Protein AF-A0A4Y2A6Y0-F1 (afdb_monomer)

Foldseek 3Di:
DVCVVCVVVVHDDDDDPPDPLLVQLVVQQVVQVVDVAGEAEEQDPVNVVSNVVPHDPPGRYYYHYPPDDDDPPPDDPPPDPPPDDD

Structure (mmCIF, N/CA/C/O backbone):
data_AF-A0A4Y2A6Y0-F1
#
_entry.id   AF-A0A4Y2A6Y0-F1
#
loop_
_atom_site.group_PDB
_atom_site.id
_atom_site.type_symbol
_atom_site.label_atom_id
_atom_site.label_alt_id
_atom_site.label_comp_id
_atom_site.label_asym_id
_atom_site.label_entity_id
_atom_site.label_seq_id
_atom_site.pdbx_PDB_ins_code
_atom_site.Cartn_x
_atom_site.Cartn_y
_atom_site.Cartn_z
_atom_site.occupancy
_atom_site.B_iso_or_equiv
_atom_site.auth_seq_id
_atom_site.auth_comp_id
_atom_site.auth_asym_id
_atom_site.auth_atom_id
_atom_site.pdbx_PDB_model_num
ATOM 1 N N . MET A 1 1 ? -6.470 20.350 11.288 1.00 86.38 1 MET A N 1
ATOM 2 C CA . MET A 1 1 ? -5.496 19.551 10.511 1.00 86.38 1 MET A CA 1
ATOM 3 C C . MET A 1 1 ? -6.100 18.193 10.201 1.00 86.38 1 MET A C 1
ATOM 5 O O . MET A 1 1 ? -6.835 17.686 11.040 1.00 86.38 1 MET A O 1
ATOM 9 N N . LEU A 1 2 ? -5.828 17.635 9.018 1.00 91.44 2 LEU A N 1
ATOM 10 C CA . LEU A 1 2 ? -6.401 16.359 8.568 1.00 91.44 2 LEU A CA 1
ATOM 11 C C . LEU A 1 2 ? -6.048 15.198 9.509 1.00 91.44 2 LEU A C 1
ATOM 13 O O . LEU A 1 2 ? -6.935 14.453 9.901 1.00 91.44 2 LEU A O 1
ATOM 17 N N . ILE A 1 3 ? -4.791 15.136 9.956 1.00 93.44 3 ILE A N 1
ATOM 18 C CA . ILE A 1 3 ? -4.281 14.105 10.876 1.00 93.44 3 ILE A CA 1
ATOM 19 C C . ILE A 1 3 ? -5.144 14.000 12.139 1.00 93.44 3 ILE A C 1
ATOM 21 O O . ILE A 1 3 ? -5.549 12.910 12.522 1.00 93.44 3 ILE A O 1
ATOM 25 N N . LYS A 1 4 ? -5.489 15.143 12.748 1.00 94.38 4 LYS A N 1
ATOM 26 C CA . LYS A 1 4 ? -6.326 15.176 13.953 1.00 94.38 4 LYS A CA 1
ATOM 27 C C . LYS A 1 4 ? -7.729 14.621 13.689 1.00 94.38 4 LYS A C 1
ATOM 29 O O . LYS A 1 4 ? -8.205 13.810 14.461 1.00 94.38 4 LYS A O 1
ATOM 34 N N . LYS A 1 5 ? -8.351 15.002 12.566 1.00 96.25 5 LYS A N 1
ATOM 35 C CA . LYS A 1 5 ? -9.693 14.517 12.202 1.00 96.25 5 LYS A CA 1
ATOM 36 C C . LYS A 1 5 ? -9.726 13.006 11.963 1.00 96.25 5 LYS A C 1
ATOM 38 O O . LYS A 1 5 ? -10.705 12.370 12.309 1.00 96.25 5 LYS A O 1
ATOM 43 N N . LEU A 1 6 ? -8.679 12.448 11.358 1.00 95.25 6 LEU A N 1
ATOM 44 C CA . LEU A 1 6 ? -8.573 11.005 11.132 1.00 95.25 6 LEU A CA 1
ATOM 45 C C . LEU A 1 6 ? -8.373 10.253 12.455 1.00 95.25 6 LEU A C 1
ATOM 47 O O . LEU A 1 6 ? -9.045 9.256 12.695 1.00 95.25 6 LEU A O 1
ATOM 51 N N . ALA A 1 7 ? -7.520 10.777 13.339 1.00 94.50 7 ALA A N 1
ATOM 52 C CA . ALA A 1 7 ? -7.326 10.209 14.669 1.00 94.50 7 ALA A CA 1
ATOM 53 C C . ALA A 1 7 ? -8.615 10.240 15.514 1.00 94.50 7 ALA A C 1
ATOM 55 O O . ALA A 1 7 ? -8.923 9.251 16.174 1.00 94.50 7 ALA A O 1
ATOM 56 N N . ASP A 1 8 ? -9.392 11.330 15.443 1.00 95.94 8 ASP A N 1
ATOM 57 C CA . ASP A 1 8 ? -10.688 11.462 16.129 1.00 95.94 8 ASP A CA 1
ATOM 58 C C . ASP A 1 8 ? -11.717 10.406 15.646 1.00 95.94 8 ASP A C 1
ATOM 60 O O . ASP A 1 8 ? -12.607 10.016 16.397 1.00 95.94 8 ASP A O 1
ATOM 64 N N . GLU A 1 9 ? -11.566 9.897 14.418 1.00 97.12 9 GLU A N 1
ATOM 65 C CA . GLU A 1 9 ? -12.380 8.820 13.823 1.00 97.12 9 GLU A CA 1
ATOM 66 C C . GLU A 1 9 ? -11.781 7.413 14.054 1.00 97.12 9 GLU A C 1
ATOM 68 O O . GLU A 1 9 ? -12.210 6.439 13.436 1.00 97.12 9 GLU A O 1
ATOM 73 N N . ASN A 1 10 ? -10.787 7.278 14.941 1.00 95.62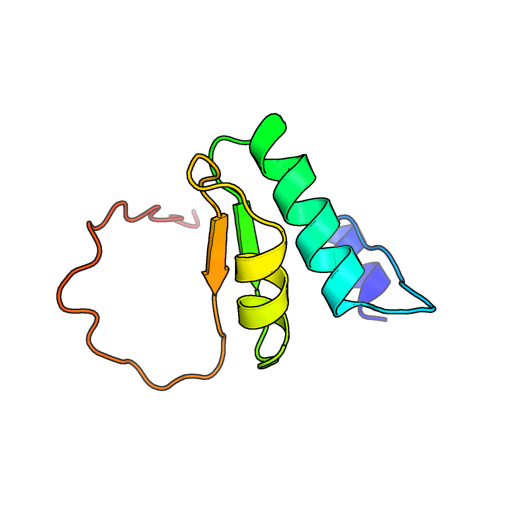 10 ASN A N 1
ATOM 74 C CA . ASN A 1 10 ? -10.032 6.041 15.208 1.00 95.62 10 ASN A CA 1
ATOM 75 C C . ASN A 1 10 ? -9.280 5.479 13.990 1.00 95.62 10 ASN A C 1
ATOM 77 O O . ASN A 1 10 ? -9.008 4.279 13.913 1.00 95.62 10 ASN A O 1
ATOM 81 N N . ILE A 1 11 ? -8.920 6.337 13.038 1.00 94.50 11 ILE A N 1
ATOM 82 C CA . ILE A 1 11 ? -8.079 5.960 11.905 1.00 94.50 11 ILE A CA 1
ATOM 83 C C . ILE A 1 11 ? -6.624 6.194 12.300 1.00 94.50 11 ILE A C 1
ATOM 85 O O . ILE A 1 11 ? -6.228 7.309 12.650 1.00 94.50 11 ILE A O 1
ATOM 89 N N . THR A 1 12 ? -5.808 5.144 12.224 1.00 93.56 12 THR A N 1
ATOM 90 C CA . THR A 1 12 ? -4.363 5.258 12.427 1.00 93.56 12 THR A CA 1
ATOM 91 C C . THR A 1 12 ? -3.751 6.105 11.317 1.00 93.56 12 THR A C 1
ATOM 93 O O . THR A 1 12 ? -3.971 5.849 10.134 1.00 93.56 12 THR A O 1
ATOM 96 N N . VAL A 1 13 ? -2.966 7.109 11.700 1.00 92.19 13 VAL A N 1
ATOM 97 C CA . VAL A 1 13 ? -2.276 7.997 10.763 1.00 92.19 13 VAL A CA 1
ATOM 98 C C . VAL A 1 13 ? -0.780 7.841 10.944 1.00 92.19 13 VAL A C 1
ATOM 100 O O . VAL A 1 13 ? -0.270 7.971 12.054 1.00 92.19 13 VAL A O 1
ATOM 103 N N . GLU A 1 14 ? -0.080 7.634 9.838 1.00 91.31 14 GLU A N 1
ATOM 104 C CA . GLU A 1 14 ? 1.374 7.646 9.793 1.00 91.31 14 GLU A CA 1
ATOM 105 C C . GLU A 1 14 ? 1.839 8.634 8.729 1.00 91.31 14 GLU A C 1
ATOM 107 O O . GLU A 1 14 ? 1.264 8.701 7.643 1.00 91.31 14 GLU A O 1
ATOM 112 N N . GLN A 1 15 ? 2.860 9.423 9.059 1.00 91.00 15 GLN A N 1
ATOM 113 C CA . GLN A 1 15 ? 3.526 10.299 8.103 1.00 91.00 15 GLN A CA 1
ATOM 114 C C . GLN A 1 15 ? 4.809 9.628 7.635 1.00 91.00 15 GLN A C 1
ATOM 116 O O . GLN A 1 15 ? 5.628 9.223 8.457 1.00 91.00 15 GLN A O 1
ATOM 121 N N . VAL A 1 16 ? 4.975 9.552 6.320 1.00 90.38 16 VAL A N 1
ATOM 122 C CA . VAL A 1 16 ? 6.150 8.968 5.677 1.00 90.38 16 VAL A CA 1
ATOM 123 C C . VAL A 1 16 ? 6.995 10.104 5.113 1.00 90.38 16 VAL A C 1
ATOM 125 O O . VAL A 1 16 ? 6.465 10.999 4.457 1.00 90.38 16 VAL A O 1
ATOM 128 N N . VAL A 1 17 ? 8.291 10.101 5.428 1.00 89.31 17 VAL A N 1
ATOM 129 C CA . VAL A 1 17 ? 9.249 11.132 4.980 1.00 89.31 17 VAL A CA 1
ATOM 130 C C . VAL A 1 17 ? 9.925 10.739 3.666 1.00 89.31 17 VAL A C 1
ATOM 132 O O . VAL A 1 17 ? 10.315 11.614 2.900 1.00 89.31 17 VAL A O 1
ATOM 135 N N . GLU A 1 18 ? 10.069 9.437 3.424 1.00 85.75 18 GLU A N 1
ATOM 136 C CA . GLU A 1 18 ? 10.713 8.892 2.229 1.00 85.75 18 GLU A CA 1
ATOM 137 C C . GLU A 1 18 ? 9.680 8.629 1.119 1.00 85.75 18 GLU A C 1
ATOM 139 O O . GLU A 1 18 ? 9.091 9.568 0.590 1.00 85.75 18 GLU A O 1
ATOM 144 N N . ASP A 1 19 ? 9.452 7.363 0.771 1.00 89.00 19 ASP A N 1
ATOM 145 C CA . ASP A 1 19 ? 8.541 6.931 -0.290 1.00 89.00 19 ASP A CA 1
ATOM 146 C C . ASP A 1 19 ? 7.215 6.452 0.320 1.00 89.00 19 ASP A C 1
ATOM 148 O O . ASP A 1 19 ? 7.151 5.431 1.025 1.00 89.00 19 ASP A O 1
ATOM 152 N N . ALA A 1 20 ? 6.149 7.217 0.084 1.00 90.19 20 ALA A N 1
ATOM 153 C CA . ALA A 1 20 ? 4.833 6.900 0.616 1.00 90.19 20 ALA A CA 1
ATOM 154 C C . ALA A 1 20 ? 4.232 5.679 -0.092 1.00 90.19 20 ALA A 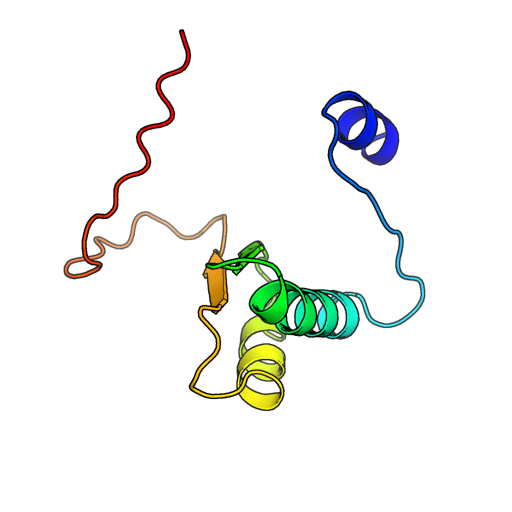C 1
ATOM 156 O O . ALA A 1 20 ? 3.630 4.827 0.563 1.00 90.19 20 ALA A O 1
ATOM 157 N N . GLU A 1 21 ? 4.421 5.559 -1.402 1.00 90.81 21 GLU A N 1
ATOM 158 C CA . GLU A 1 21 ? 3.872 4.513 -2.250 1.00 90.81 21 GLU A CA 1
ATOM 159 C C . GLU A 1 21 ? 4.424 3.135 -1.857 1.00 90.81 21 GLU A C 1
ATOM 161 O O . GLU A 1 21 ? 3.650 2.206 -1.596 1.00 90.81 21 GLU A O 1
ATOM 166 N N . ALA A 1 22 ? 5.748 3.006 -1.724 1.00 89.81 22 ALA A N 1
ATOM 167 C CA . ALA A 1 22 ? 6.393 1.764 -1.292 1.00 89.81 22 ALA A CA 1
ATOM 168 C C . ALA A 1 22 ? 6.002 1.373 0.143 1.00 89.81 22 ALA A C 1
ATOM 170 O O . ALA A 1 22 ? 5.762 0.193 0.434 1.00 89.81 22 ALA A O 1
ATOM 171 N N . THR A 1 23 ? 5.881 2.361 1.035 1.00 92.94 23 THR A N 1
ATOM 172 C CA . THR A 1 23 ? 5.472 2.138 2.429 1.00 92.94 23 THR A CA 1
ATOM 173 C C . THR A 1 23 ? 4.024 1.650 2.514 1.00 92.94 23 THR A C 1
ATOM 175 O O . THR A 1 23 ? 3.726 0.709 3.255 1.00 92.94 23 THR A O 1
ATOM 178 N N . ILE A 1 24 ? 3.120 2.232 1.718 1.00 93.12 24 ILE A N 1
ATOM 179 C CA . ILE A 1 24 ? 1.710 1.826 1.648 1.00 93.12 24 ILE A CA 1
ATOM 180 C C . ILE A 1 24 ? 1.585 0.378 1.168 1.00 93.12 24 ILE A C 1
ATOM 182 O O . ILE A 1 24 ? 0.873 -0.412 1.793 1.00 93.12 24 ILE A O 1
ATOM 186 N N . VAL A 1 25 ? 2.281 0.007 0.088 1.00 91.69 25 VAL A N 1
ATOM 187 C CA . VAL A 1 25 ? 2.212 -1.360 -0.450 1.00 91.69 25 VAL A CA 1
ATOM 188 C C . VAL A 1 25 ? 2.812 -2.370 0.525 1.00 91.69 25 VAL A C 1
ATOM 190 O O . VAL A 1 25 ? 2.199 -3.410 0.767 1.00 91.69 25 VAL A O 1
ATOM 193 N N . SER A 1 26 ? 3.959 -2.061 1.133 1.00 91.62 26 SER A N 1
ATOM 194 C CA . SER A 1 26 ? 4.605 -2.958 2.101 1.00 91.62 26 SER A CA 1
ATOM 195 C C . SER A 1 26 ? 3.684 -3.254 3.284 1.00 91.62 26 SER A C 1
ATOM 197 O O . SER A 1 26 ? 3.448 -4.416 3.616 1.00 91.62 26 SER A O 1
ATOM 199 N N . LYS A 1 27 ? 3.053 -2.219 3.850 1.00 92.12 27 LYS A N 1
ATOM 200 C CA . LYS A 1 27 ? 2.067 -2.389 4.924 1.00 92.12 27 LYS A CA 1
ATOM 201 C C . LYS A 1 27 ? 0.842 -3.170 4.500 1.00 92.12 27 LYS A C 1
ATOM 203 O O . LYS A 1 27 ? 0.300 -3.939 5.289 1.00 92.12 27 LYS A O 1
ATOM 208 N N . ALA A 1 28 ? 0.388 -2.979 3.268 1.00 91.56 28 ALA A N 1
ATOM 209 C CA . ALA A 1 28 ? -0.753 -3.720 2.772 1.00 91.56 28 ALA A CA 1
ATOM 210 C C . ALA A 1 28 ? -0.439 -5.221 2.656 1.00 91.56 28 ALA A C 1
ATOM 212 O O . ALA A 1 28 ? -1.261 -6.042 3.053 1.00 91.56 28 ALA A O 1
ATOM 213 N N . VAL A 1 29 ? 0.762 -5.574 2.184 1.00 90.31 29 VAL A N 1
ATOM 214 C CA . VAL A 1 29 ? 1.250 -6.963 2.106 1.00 90.31 29 VAL A CA 1
ATOM 215 C C . VAL A 1 29 ? 1.451 -7.578 3.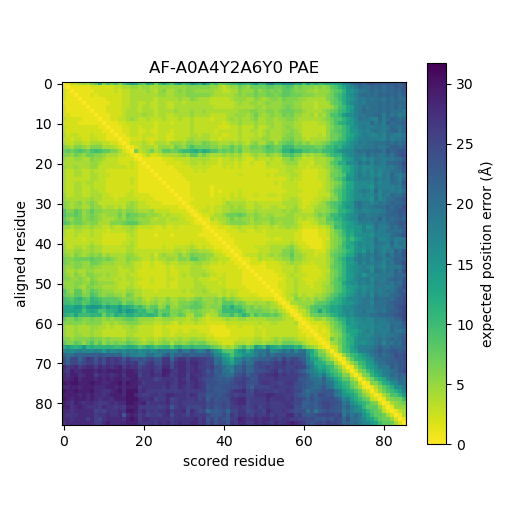494 1.00 90.31 29 VAL A C 1
ATOM 217 O O . VAL A 1 29 ? 1.164 -8.753 3.700 1.00 90.31 29 VAL A O 1
ATOM 220 N N . GLU A 1 30 ? 1.917 -6.813 4.479 1.00 90.56 30 GLU A N 1
ATOM 221 C CA . GLU A 1 30 ? 1.956 -7.285 5.869 1.00 90.56 30 GLU A CA 1
ATOM 222 C C . GLU A 1 30 ? 0.545 -7.494 6.433 1.00 90.56 30 GLU A C 1
ATOM 224 O O . GLU A 1 30 ? 0.278 -8.493 7.106 1.00 90.56 30 GLU A O 1
ATOM 229 N N . GLY A 1 31 ? -0.376 -6.588 6.100 1.00 88.56 31 GLY A N 1
ATOM 230 C CA . GLY A 1 31 ? -1.775 -6.641 6.500 1.00 88.56 31 GLY A CA 1
ATOM 231 C C . GLY A 1 31 ? -2.508 -7.879 5.987 1.00 88.56 31 GLY A C 1
ATOM 232 O O . GLY A 1 31 ? -3.362 -8.396 6.699 1.00 88.56 31 GLY A O 1
ATOM 233 N N . THR A 1 32 ? -2.151 -8.430 4.820 1.00 88.12 32 THR A N 1
ATOM 234 C CA . THR A 1 32 ? -2.788 -9.666 4.316 1.00 88.12 32 THR A CA 1
ATOM 235 C C . THR A 1 32 ? -2.471 -10.897 5.159 1.00 88.12 32 THR A C 1
ATOM 237 O O . THR A 1 32 ? -3.155 -11.909 5.043 1.00 88.12 32 THR A O 1
ATOM 240 N N . ARG A 1 33 ? -1.460 -10.834 6.035 1.00 86.38 33 ARG A N 1
ATOM 241 C CA . ARG A 1 33 ? -1.181 -11.896 7.015 1.00 86.38 33 ARG A CA 1
ATOM 242 C C . ARG A 1 33 ? -2.077 -11.810 8.249 1.00 86.38 33 ARG A C 1
ATOM 244 O O . ARG A 1 33 ? -2.189 -12.789 8.979 1.00 86.38 33 ARG A O 1
ATOM 251 N N . GL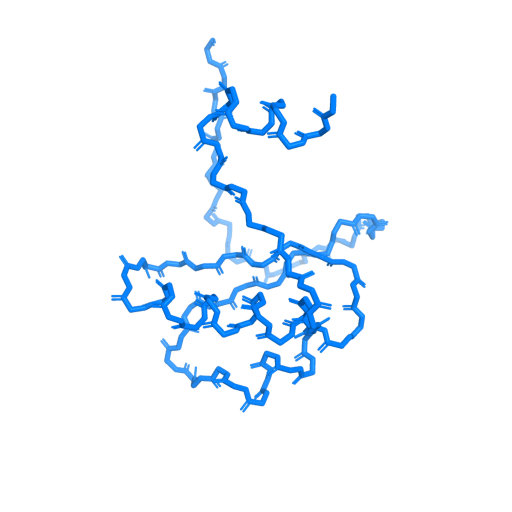N A 1 34 ? -2.648 -10.636 8.510 1.00 87.31 34 GLN A N 1
ATOM 252 C CA . GLN A 1 34 ? -3.427 -10.334 9.715 1.00 87.31 34 GLN A CA 1
ATOM 253 C C . GLN A 1 34 ? -4.921 -10.148 9.421 1.00 87.31 34 GLN A C 1
ATOM 255 O O . GLN A 1 34 ? -5.739 -10.241 10.333 1.00 87.31 34 GLN A O 1
ATOM 260 N N . CYS A 1 35 ? -5.273 -9.901 8.160 1.00 87.75 35 CYS A N 1
ATOM 261 C CA . CYS A 1 35 ? -6.619 -9.603 7.697 1.00 87.75 35 CYS A CA 1
ATOM 262 C C . CYS A 1 35 ? -6.969 -10.481 6.494 1.00 87.75 35 CYS A C 1
ATOM 264 O O . CYS A 1 35 ? -6.137 -10.690 5.613 1.00 87.75 35 CYS A O 1
ATOM 266 N N . ASP A 1 36 ? -8.234 -10.893 6.398 1.00 87.12 36 ASP A N 1
ATOM 267 C CA . ASP A 1 36 ? -8.737 -11.678 5.260 1.00 87.12 36 ASP A CA 1
ATOM 268 C C . ASP A 1 36 ? -8.679 -10.909 3.930 1.00 87.12 36 ASP A C 1
ATOM 270 O O . ASP A 1 36 ? -8.687 -11.498 2.854 1.00 87.12 36 ASP A O 1
ATOM 274 N N . CYS A 1 37 ? -8.677 -9.576 3.989 1.00 88.50 37 CYS A N 1
ATOM 275 C CA . CYS A 1 37 ? -8.692 -8.703 2.825 1.00 88.50 37 CYS A CA 1
ATOM 276 C C . CYS A 1 37 ? -8.064 -7.353 3.173 1.00 88.50 37 CYS A C 1
ATOM 278 O O . CYS A 1 37 ? -8.346 -6.785 4.231 1.00 88.50 37 CYS A O 1
ATOM 280 N N . VAL A 1 38 ? -7.252 -6.820 2.259 1.00 91.44 38 VAL A N 1
ATOM 281 C CA . VAL A 1 38 ? -6.660 -5.486 2.379 1.00 91.44 38 VAL A CA 1
ATOM 282 C C . VAL A 1 38 ? -7.008 -4.646 1.157 1.00 91.44 38 VAL A C 1
ATOM 284 O O . VAL A 1 38 ? -6.906 -5.101 0.017 1.00 91.44 38 VAL A O 1
ATOM 287 N N . ILE A 1 39 ? -7.409 -3.396 1.399 1.00 92.25 39 ILE A N 1
ATOM 288 C CA . ILE A 1 39 ? -7.778 -2.438 0.356 1.00 92.25 39 ILE A CA 1
ATOM 289 C C . ILE A 1 39 ? -6.835 -1.238 0.433 1.00 92.25 39 ILE A C 1
ATOM 291 O O . ILE A 1 39 ? -6.826 -0.513 1.425 1.00 92.25 39 ILE A O 1
ATOM 295 N N . ILE A 1 40 ? -6.079 -1.010 -0.637 1.00 92.31 40 ILE A N 1
ATOM 296 C CA . ILE A 1 40 ? -5.294 0.207 -0.848 1.00 92.31 40 ILE A CA 1
ATOM 297 C C . ILE A 1 40 ? -6.180 1.210 -1.584 1.00 92.31 40 ILE A C 1
ATOM 299 O O . ILE A 1 40 ? -6.771 0.876 -2.609 1.00 92.31 40 ILE A O 1
ATOM 303 N N . VAL A 1 41 ? -6.267 2.443 -1.089 1.00 91.69 41 VAL A N 1
ATOM 304 C CA . VAL A 1 41 ? -7.022 3.522 -1.741 1.00 91.69 41 VAL A CA 1
ATOM 305 C C . VAL A 1 41 ? -6.044 4.582 -2.234 1.00 91.69 41 VAL A C 1
ATOM 307 O O . VAL A 1 41 ? -5.335 5.172 -1.427 1.00 91.69 41 VAL A O 1
ATOM 310 N N . GLY A 1 42 ? -6.017 4.841 -3.540 1.00 90.88 42 GLY A N 1
ATOM 311 C CA . GLY A 1 42 ? -5.094 5.816 -4.126 1.00 90.88 42 GLY A CA 1
ATOM 312 C C . GLY A 1 42 ? -5.291 5.994 -5.627 1.00 90.88 42 GLY A C 1
ATOM 313 O O . GLY A 1 42 ? -5.830 5.115 -6.305 1.00 90.88 42 GLY A O 1
ATOM 314 N N . GLU A 1 43 ? -4.896 7.153 -6.153 1.00 89.31 43 GLU A N 1
ATOM 315 C CA . GLU A 1 43 ? -4.984 7.441 -7.589 1.00 89.31 43 GLU A CA 1
ATOM 316 C C . GLU A 1 43 ? -3.661 7.237 -8.331 1.00 89.31 43 GLU A C 1
ATOM 318 O O . GLU A 1 43 ? -3.669 7.199 -9.566 1.00 89.31 43 GLU A O 1
ATOM 323 N N . ASP A 1 44 ? -2.557 7.057 -7.620 1.00 89.81 44 ASP A N 1
ATOM 324 C CA . ASP A 1 44 ? -1.226 7.025 -8.213 1.00 89.81 44 ASP A CA 1
ATOM 325 C C . ASP A 1 44 ? -1.023 5.799 -9.105 1.00 89.81 44 ASP A C 1
ATOM 327 O O . ASP A 1 44 ? -1.525 4.700 -8.846 1.00 89.81 44 ASP A O 1
ATOM 331 N N . ILE A 1 45 ? -0.330 6.013 -10.223 1.00 87.38 45 ILE A N 1
ATOM 332 C CA . ILE A 1 45 ? -0.080 4.967 -11.224 1.00 87.38 45 ILE A CA 1
ATOM 333 C C . ILE A 1 45 ? 0.982 3.970 -10.762 1.00 87.38 45 ILE A C 1
ATOM 335 O O . ILE A 1 45 ? 0.976 2.830 -11.221 1.00 87.38 45 ILE A O 1
ATOM 339 N N . ASP A 1 46 ? 1.840 4.387 -9.834 1.00 89.75 46 ASP A N 1
ATOM 340 C CA . ASP A 1 46 ? 2.950 3.587 -9.330 1.00 89.75 46 ASP A CA 1
ATOM 341 C C . ASP A 1 46 ? 2.476 2.545 -8.307 1.00 89.75 46 ASP A C 1
ATOM 343 O O . ASP A 1 46 ? 3.029 1.449 -8.245 1.00 89.75 46 ASP A O 1
ATOM 347 N N . LEU A 1 47 ? 1.372 2.808 -7.592 1.00 90.06 47 LEU A N 1
ATOM 348 C CA . LEU A 1 47 ? 0.779 1.870 -6.629 1.00 90.06 47 LEU A CA 1
ATOM 349 C C . LEU A 1 47 ? 0.494 0.477 -7.224 1.00 90.06 47 LEU A C 1
ATOM 351 O O . LEU A 1 47 ? 0.956 -0.504 -6.644 1.00 90.06 47 LEU A O 1
ATOM 355 N N . PRO A 1 48 ? -0.222 0.320 -8.359 1.00 88.81 48 PRO A N 1
ATOM 356 C CA . PRO A 1 48 ? -0.443 -1.003 -8.944 1.00 88.81 48 PRO A CA 1
ATOM 357 C C . PRO A 1 48 ? 0.834 -1.657 -9.489 1.00 88.81 48 PRO A C 1
ATOM 359 O O . PRO A 1 48 ? 0.923 -2.886 -9.484 1.00 88.81 48 PRO A O 1
ATOM 362 N N . VAL A 1 49 ? 1.824 -0.877 -9.933 1.00 90.56 49 VAL A N 1
ATOM 363 C CA . VAL A 1 49 ? 3.109 -1.413 -10.411 1.00 90.56 49 VAL A CA 1
ATOM 364 C C . VAL A 1 49 ? 3.895 -2.012 -9.244 1.00 90.56 49 VAL A C 1
ATOM 366 O O . VAL A 1 49 ? 4.284 -3.178 -9.299 1.00 90.56 49 VAL A O 1
ATOM 369 N N . ILE A 1 50 ? 4.055 -1.249 -8.160 1.00 90.69 50 ILE A N 1
ATOM 370 C CA . ILE A 1 50 ? 4.741 -1.684 -6.936 1.00 90.69 50 ILE A CA 1
ATOM 371 C C . ILE A 1 50 ? 3.985 -2.852 -6.291 1.00 90.69 50 ILE A C 1
ATOM 373 O O . ILE A 1 50 ? 4.595 -3.831 -5.867 1.00 90.69 50 ILE A O 1
ATOM 377 N N . LEU A 1 51 ? 2.650 -2.800 -6.280 1.00 89.31 51 LEU A N 1
ATOM 378 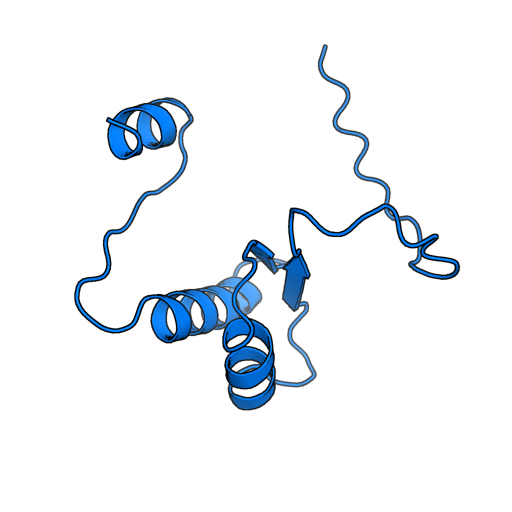C CA . LEU A 1 51 ? 1.817 -3.882 -5.762 1.00 89.31 51 LEU A CA 1
ATOM 379 C C . LEU A 1 51 ? 2.037 -5.192 -6.519 1.00 89.31 51 LEU A C 1
ATOM 381 O O . LEU A 1 51 ? 2.209 -6.227 -5.885 1.00 89.31 51 LEU A O 1
ATOM 385 N N . THR A 1 52 ? 2.084 -5.149 -7.852 1.00 86.88 52 THR A N 1
ATOM 386 C CA . THR A 1 52 ? 2.339 -6.346 -8.674 1.00 86.88 52 THR A CA 1
ATOM 387 C C . THR A 1 52 ? 3.743 -6.909 -8.435 1.00 86.88 52 THR A C 1
ATOM 389 O O . THR A 1 52 ? 3.948 -8.112 -8.549 1.00 86.88 52 THR A O 1
ATOM 392 N N . ALA A 1 53 ? 4.714 -6.062 -8.086 1.00 88.62 53 ALA A N 1
ATOM 393 C CA . ALA A 1 53 ? 6.075 -6.501 -7.792 1.00 88.62 53 ALA A CA 1
ATOM 394 C C . ALA A 1 53 ? 6.229 -7.136 -6.395 1.00 88.62 53 ALA A C 1
ATOM 396 O O . ALA A 1 53 ? 7.087 -7.999 -6.217 1.00 88.62 53 ALA A O 1
ATOM 397 N N . LEU A 1 54 ? 5.437 -6.701 -5.405 1.00 86.56 54 LEU A N 1
ATOM 398 C CA . LEU A 1 54 ? 5.600 -7.095 -3.996 1.00 86.56 54 LEU A CA 1
ATOM 399 C C . LEU A 1 54 ? 4.543 -8.081 -3.481 1.00 86.56 54 LEU A C 1
ATOM 401 O O . LEU A 1 54 ? 4.801 -8.801 -2.514 1.00 86.56 54 LEU A O 1
ATOM 405 N N . ALA A 1 55 ? 3.347 -8.111 -4.070 1.00 84.31 55 ALA A N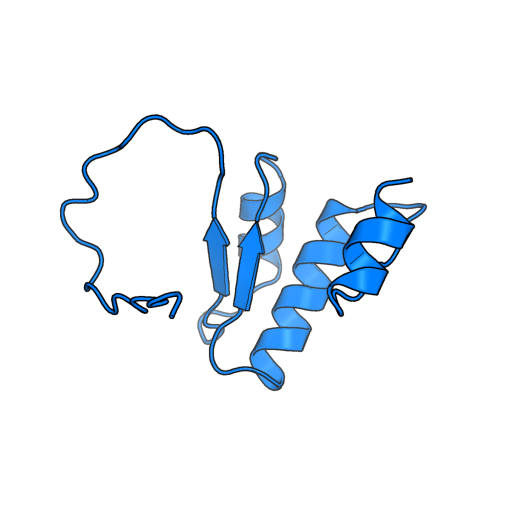 1
ATOM 406 C CA . ALA A 1 55 ? 2.298 -9.033 -3.656 1.00 84.31 55 ALA A CA 1
ATOM 407 C C . ALA A 1 55 ? 2.562 -10.443 -4.201 1.00 84.31 55 ALA A C 1
ATOM 409 O O . ALA A 1 55 ? 2.883 -10.620 -5.372 1.00 84.31 55 ALA A O 1
ATOM 410 N N . SER A 1 56 ? 2.391 -11.458 -3.350 1.00 81.62 56 SER A N 1
ATOM 411 C CA . SER A 1 56 ? 2.340 -12.850 -3.797 1.00 81.62 56 SER A CA 1
ATOM 412 C C . SER A 1 56 ? 0.934 -13.205 -4.286 1.00 81.62 56 SER A C 1
ATOM 414 O O . SER A 1 56 ? -0.052 -12.614 -3.840 1.00 81.62 56 SER A O 1
ATOM 416 N N . ASP A 1 57 ? 0.827 -14.224 -5.140 1.00 77.06 57 ASP A N 1
ATOM 417 C CA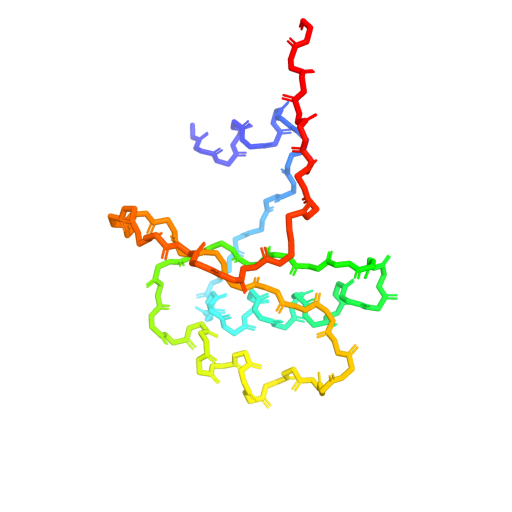 . ASP A 1 57 ? -0.440 -14.654 -5.758 1.00 77.06 57 ASP A CA 1
ATOM 418 C C . ASP A 1 57 ? -1.529 -15.080 -4.751 1.00 77.06 57 ASP A C 1
ATOM 420 O O . ASP A 1 57 ? -2.710 -15.131 -5.086 1.00 77.06 57 ASP A O 1
ATOM 424 N N . ASN A 1 58 ? -1.147 -15.367 -3.502 1.00 77.25 58 ASN A N 1
ATOM 425 C CA . ASN A 1 58 ? -2.061 -15.802 -2.443 1.00 77.25 58 ASN A CA 1
ATOM 426 C C . ASN A 1 58 ? -2.638 -14.640 -1.612 1.00 77.25 58 ASN A C 1
ATOM 428 O O . ASN A 1 58 ? -3.471 -14.873 -0.737 1.00 77.25 58 ASN A O 1
ATOM 432 N N . ASN A 1 59 ? -2.195 -13.401 -1.843 1.00 80.62 59 ASN A N 1
ATOM 433 C CA . ASN A 1 59 ? -2.636 -12.237 -1.080 1.00 80.62 59 ASN A CA 1
ATOM 434 C C . ASN A 1 59 ? -3.957 -11.670 -1.632 1.00 80.62 59 ASN A C 1
ATOM 436 O O . ASN A 1 59 ? -4.029 -11.254 -2.787 1.00 80.62 59 ASN A O 1
ATOM 440 N N . LEU A 1 60 ? -4.991 -11.564 -0.787 1.00 86.19 60 LEU A N 1
ATOM 441 C CA . LEU A 1 60 ? -6.249 -10.882 -1.128 1.00 86.19 60 LEU A CA 1
ATOM 442 C C . LEU A 1 60 ? -6.105 -9.360 -0.975 1.00 86.19 60 LEU A C 1
ATOM 444 O O . LEU A 1 60 ? -6.492 -8.766 0.034 1.00 86.19 60 LEU A O 1
ATOM 448 N N . LEU A 1 61 ? -5.515 -8.741 -1.999 1.00 89.19 61 LEU A N 1
ATOM 449 C CA . LEU A 1 61 ? -5.137 -7.329 -2.030 1.00 89.19 61 LEU A CA 1
ATOM 450 C C . LEU A 1 61 ? -5.870 -6.593 -3.160 1.00 89.19 61 LEU A C 1
ATOM 452 O O . LEU A 1 61 ? -5.800 -6.985 -4.324 1.00 89.19 61 LEU A O 1
ATOM 456 N N . PHE A 1 62 ? -6.575 -5.513 -2.823 1.00 89.81 62 PHE A N 1
ATOM 457 C CA . PHE A 1 62 ? -7.386 -4.744 -3.768 1.00 89.81 62 PHE A CA 1
ATOM 458 C C . PHE A 1 62 ? -6.911 -3.297 -3.851 1.00 89.81 62 PHE A C 1
ATOM 460 O O . PHE A 1 62 ? -6.709 -2.646 -2.830 1.00 89.81 62 PHE A O 1
ATOM 467 N N . LEU A 1 63 ? -6.808 -2.761 -5.068 1.00 90.19 63 LEU A N 1
ATOM 468 C CA . LEU A 1 63 ? -6.568 -1.338 -5.295 1.00 90.19 63 LEU A CA 1
ATOM 469 C C . LEU A 1 63 ? -7.877 -0.635 -5.675 1.00 90.19 63 LEU A C 1
ATOM 471 O O . LEU A 1 63 ? -8.479 -0.921 -6.711 1.00 90.19 63 LEU A O 1
ATOM 475 N N . MET A 1 64 ? -8.300 0.321 -4.853 1.00 91.00 64 MET A N 1
ATOM 476 C CA . MET A 1 64 ? -9.439 1.193 -5.102 1.00 91.00 64 MET A CA 1
ATOM 477 C C . MET A 1 64 ? -8.954 2.568 -5.554 1.00 91.00 64 MET A C 1
ATOM 479 O O . MET A 1 64 ? -8.411 3.342 -4.770 1.00 91.00 64 MET A O 1
ATOM 483 N N . LYS A 1 65 ? -9.221 2.902 -6.817 1.00 88.44 65 LYS A N 1
ATOM 484 C CA . LYS A 1 65 ? -8.936 4.227 -7.366 1.00 88.44 65 LYS A CA 1
ATOM 485 C C . LYS A 1 65 ? -10.156 5.147 -7.226 1.00 88.44 65 LYS A C 1
ATOM 487 O O . LYS A 1 65 ? -11.128 4.948 -7.967 1.00 88.44 65 LYS A O 1
ATOM 492 N N . PRO A 1 66 ? -10.151 6.134 -6.307 1.00 82.56 66 PRO A N 1
ATOM 493 C CA . PRO A 1 66 ? -11.196 7.151 -6.283 1.00 82.56 66 PRO A CA 1
ATOM 494 C C . PRO A 1 66 ? -11.139 7.990 -7.581 1.00 82.56 66 PRO A C 1
ATOM 496 O O . PRO A 1 66 ? -10.194 7.901 -8.358 1.00 82.56 66 PRO A O 1
ATOM 499 N N . GLY A 1 67 ? -12.216 8.696 -7.929 1.00 74.00 67 GLY A N 1
ATOM 500 C CA . GLY A 1 67 ? -12.202 9.662 -9.044 1.00 74.00 67 GLY A CA 1
ATOM 501 C C . GLY A 1 67 ? -12.446 9.131 -10.471 1.00 74.00 67 GLY A C 1
ATOM 502 O O . GLY A 1 67 ? -12.757 9.918 -11.370 1.00 74.00 67 GLY A O 1
ATOM 503 N N . LYS A 1 68 ? -12.410 7.818 -10.734 1.00 64.81 68 LYS A N 1
ATOM 504 C CA . LYS A 1 68 ? -12.799 7.284 -12.059 1.00 64.81 68 LYS A CA 1
ATOM 505 C C . LYS A 1 68 ? -14.329 7.326 -12.229 1.00 64.81 68 LYS A C 1
ATOM 507 O O . LYS A 1 68 ? -15.075 6.875 -11.361 1.00 64.81 68 LYS A O 1
ATOM 512 N N . ARG A 1 69 ? -14.818 7.848 -13.370 1.00 58.50 69 ARG A N 1
ATOM 513 C CA . ARG A 1 69 ? -16.247 7.776 -13.757 1.00 58.50 69 ARG A CA 1
ATOM 514 C C . ARG A 1 69 ? -16.731 6.329 -13.653 1.00 58.50 69 ARG A C 1
ATOM 516 O O . ARG A 1 69 ? -15.962 5.421 -13.945 1.00 58.50 69 ARG A O 1
ATOM 523 N N . LYS A 1 70 ? -18.008 6.145 -13.296 1.00 59.41 70 LYS A N 1
ATOM 524 C CA . LYS A 1 70 ? -18.715 4.858 -13.173 1.00 59.41 70 LYS A CA 1
ATOM 525 C C . LYS A 1 70 ? -18.448 3.967 -14.402 1.00 59.41 70 LYS A C 1
ATOM 527 O O . LYS A 1 70 ? -19.204 3.997 -15.370 1.00 59.41 70 LYS A O 1
ATOM 532 N N . GLN A 1 71 ? -17.373 3.182 -14.391 1.00 52.69 71 GLN A N 1
ATOM 533 C CA . GLN A 1 71 ? -17.253 2.053 -15.297 1.00 52.69 71 GLN A CA 1
ATOM 534 C C . GLN A 1 71 ? -18.297 1.061 -14.814 1.00 52.69 71 GLN A C 1
ATOM 536 O O . GLN A 1 71 ? -18.341 0.717 -13.631 1.00 52.69 71 GLN A O 1
ATOM 541 N N . ARG A 1 72 ? -19.210 0.673 -15.706 1.00 44.34 72 ARG A N 1
ATOM 542 C CA . ARG A 1 72 ? -20.110 -0.442 -15.436 1.00 44.34 72 ARG A CA 1
ATOM 543 C C . ARG A 1 72 ? -19.225 -1.674 -15.281 1.00 44.34 72 ARG A C 1
ATOM 545 O O . ARG A 1 72 ? -18.829 -2.277 -16.268 1.00 44.34 72 ARG A O 1
ATOM 552 N N . LEU A 1 73 ? -18.870 -1.985 -14.04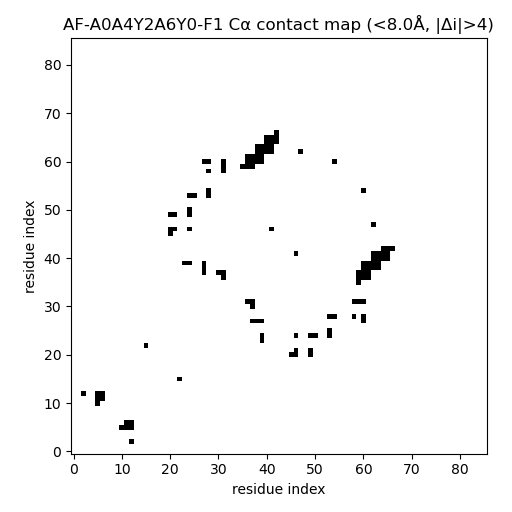1 1.00 48.62 73 LEU A N 1
ATOM 553 C CA . LEU A 1 73 ? -18.233 -3.234 -13.664 1.00 48.62 73 LEU A CA 1
ATOM 554 C C . LEU A 1 73 ? -19.237 -4.345 -13.948 1.00 48.62 73 LEU A C 1
ATOM 556 O O . LEU A 1 73 ? -20.123 -4.611 -13.141 1.00 48.62 73 LEU A O 1
ATOM 560 N N . SER A 1 74 ? -19.156 -4.938 -15.136 1.00 45.72 74 SER A N 1
ATOM 561 C CA . SER A 1 74 ? -20.052 -6.016 -15.545 1.00 45.72 74 SER A CA 1
ATOM 562 C C . SER A 1 74 ? -19.690 -7.372 -14.936 1.00 45.72 74 SER A C 1
ATOM 564 O O . SER A 1 74 ? -20.390 -8.334 -15.219 1.00 45.72 74 SER A O 1
ATOM 566 N N . SER A 1 75 ? -18.665 -7.490 -14.084 1.00 47.03 75 SER A N 1
ATOM 567 C CA . SER A 1 75 ? -18.327 -8.787 -13.475 1.00 47.03 75 SER A CA 1
ATOM 568 C C . SER A 1 75 ? -17.350 -8.702 -12.292 1.00 47.03 75 SER A C 1
ATOM 570 O O . SER A 1 75 ? -16.280 -9.302 -12.333 1.00 47.03 75 SER A O 1
ATOM 572 N N . ILE A 1 76 ? -17.706 -7.996 -11.214 1.00 48.72 76 ILE A N 1
ATOM 573 C CA . ILE A 1 76 ? -17.174 -8.347 -9.881 1.00 48.72 76 ILE A CA 1
ATOM 574 C C . ILE A 1 76 ? -18.281 -9.111 -9.140 1.00 48.72 76 ILE A C 1
ATOM 576 O O . ILE A 1 76 ? -19.419 -8.628 -9.140 1.00 48.72 76 ILE A O 1
ATOM 580 N N . PRO A 1 77 ? -17.998 -10.271 -8.509 1.00 38.91 77 PRO A N 1
ATOM 581 C CA . PRO A 1 77 ? -18.941 -10.921 -7.608 1.00 38.91 77 PRO A CA 1
ATOM 582 C C . PRO A 1 77 ? -19.345 -9.928 -6.519 1.00 38.91 77 PRO A C 1
ATOM 584 O O . PRO A 1 77 ? -18.513 -9.443 -5.756 1.00 38.91 77 PRO A O 1
ATOM 587 N N . GLN A 1 78 ? -20.625 -9.572 -6.478 1.00 45.09 78 GLN A N 1
ATOM 588 C CA . GLN A 1 78 ? -21.151 -8.623 -5.508 1.00 45.09 78 GLN A CA 1
ATOM 589 C C . GLN A 1 78 ? -21.162 -9.236 -4.101 1.00 45.09 78 GLN A C 1
ATOM 591 O O . GLN A 1 78 ? -22.217 -9.620 -3.609 1.00 45.09 78 GLN A O 1
ATOM 596 N N . HIS A 1 79 ? -20.031 -9.245 -3.398 1.00 43.78 79 HIS A N 1
ATOM 597 C CA . HIS A 1 79 ? -20.079 -9.182 -1.938 1.00 43.78 79 HIS A CA 1
ATOM 598 C C . HIS A 1 79 ? -20.254 -7.718 -1.536 1.00 43.78 79 HIS A C 1
ATOM 600 O O . HIS A 1 79 ? -19.325 -6.983 -1.216 1.00 43.78 79 HIS A O 1
ATOM 606 N N . THR A 1 80 ? -21.503 -7.268 -1.647 1.00 40.25 80 THR A N 1
ATOM 607 C CA . THR A 1 80 ? -21.934 -5.956 -1.177 1.00 40.25 80 THR A CA 1
ATOM 608 C C . THR A 1 80 ? -21.930 -5.956 0.349 1.00 40.25 80 THR A C 1
ATOM 610 O O . THR A 1 80 ? -22.884 -6.399 0.982 1.00 40.25 80 THR A O 1
ATOM 613 N N . LEU A 1 81 ? -20.883 -5.406 0.965 1.00 41.66 81 LEU A N 1
ATOM 614 C CA . LEU A 1 81 ? -20.990 -4.913 2.337 1.00 41.66 81 LEU A CA 1
ATOM 615 C C . LEU A 1 81 ? -21.866 -3.657 2.304 1.00 41.66 81 LEU A C 1
ATOM 617 O O . LEU A 1 81 ? -21.400 -2.534 2.118 1.00 41.66 81 LEU A O 1
ATOM 621 N N . LYS A 1 82 ? -23.181 -3.858 2.430 1.00 40.69 82 LYS A N 1
ATOM 622 C CA . LYS A 1 82 ? -24.121 -2.780 2.734 1.00 40.69 82 LYS A CA 1
ATOM 623 C C . LYS A 1 82 ? -23.812 -2.290 4.148 1.00 40.69 82 LYS A C 1
ATOM 625 O O . L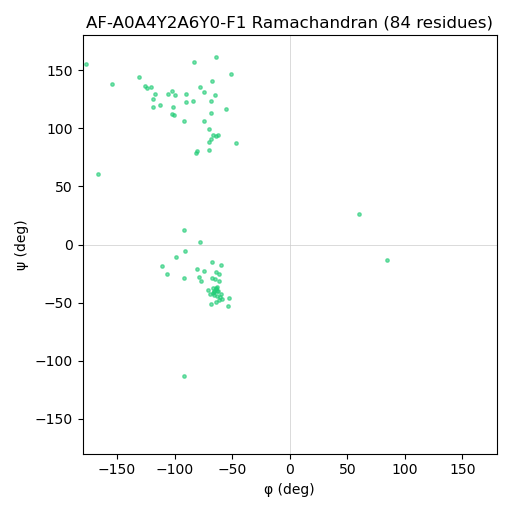YS A 1 82 ? -24.325 -2.835 5.119 1.00 40.69 82 LYS A O 1
ATOM 630 N N . CYS A 1 83 ? -22.989 -1.252 4.263 1.00 38.72 83 CYS A N 1
ATOM 631 C CA . CYS A 1 83 ? -22.950 -0.434 5.468 1.00 38.72 83 CYS A CA 1
ATOM 632 C C . CYS A 1 83 ? -24.282 0.327 5.540 1.00 38.72 83 CYS A C 1
ATOM 634 O O . CYS A 1 83 ? -24.454 1.383 4.932 1.00 38.72 83 CYS A O 1
ATOM 636 N N . GLN A 1 84 ? -25.268 -0.270 6.207 1.00 42.97 84 GLN A N 1
ATOM 637 C CA . GLN A 1 84 ? -26.478 0.433 6.608 1.00 42.97 84 GLN A CA 1
ATOM 638 C C . GLN A 1 84 ? -26.096 1.335 7.782 1.00 42.97 84 GLN A C 1
ATOM 640 O O . GLN A 1 84 ? -25.850 0.848 8.885 1.00 42.97 84 GLN A O 1
ATOM 645 N N . ARG A 1 85 ? -26.020 2.645 7.538 1.00 43.53 85 ARG A N 1
ATOM 646 C CA . ARG A 1 85 ? -26.035 3.640 8.614 1.00 43.53 85 ARG A CA 1
ATOM 647 C C . ARG A 1 85 ? -27.439 3.618 9.227 1.00 43.53 85 ARG A C 1
ATOM 649 O O . ARG A 1 85 ? -28.402 3.914 8.523 1.00 43.53 85 ARG A O 1
ATOM 656 N N . LYS A 1 86 ? -27.541 3.183 10.484 1.00 42.50 86 LYS A N 1
ATOM 657 C CA . LYS A 1 86 ? -28.690 3.487 11.347 1.00 42.50 86 LYS A CA 1
ATOM 658 C C . LYS A 1 86 ? -28.563 4.909 11.871 1.00 42.50 86 LYS A C 1
ATOM 660 O O . LYS A 1 86 ? -27.405 5.333 12.079 1.00 42.50 86 LYS A O 1
#

Radius of gyration: 14.89 Å; Cα contacts (8 Å, |Δi|>4): 62; chains: 1; bounding box: 39×35×32 Å

Nearest PDB structures (foldseek):
  4jkh-assembly2_B  TM=5.901E-01  e=7.162E+00  Homo sapiens

pLDDT: mean 80.03, std 18.44, range [38.72, 97.12]

Mean predicted aligned error: 10.08 Å

Organism: Araneus ventricosus (NCBI:txid182803)

Solvent-accessible surface area (backbone atoms only — not comparable to full-atom values): 5767 Å² total; per-residue (Å²): 111,69,67,60,58,38,47,77,70,74,39,91,81,85,88,69,88,76,62,56,61,63,52,52,44,52,51,43,58,55,38,39,78,78,34,90,61,32,76,49,77,52,76,61,76,60,48,63,55,54,36,65,74,69,54,57,96,85,56,49,71,43,83,44,58,70,90,67,74,90,69,83,76,87,80,67,87,82,80,73,81,77,79,74,82,126

Secondary structure (DSSP, 8-state):
-HHHHHHHTT------SS-HHHHHHHHHHHHTTTSS-EEEE---SHHHHHHHHH--TT--EEEE-TT------S------------

Sequence (86 aa):
MLIKKLADENITVEQVVEDAEATIVSKAVEGTRQCDCVIIVGEDIDLPVILTALASDNNLLFLMKPGKRKQRLSSIPQHTLKCQRK